Protein AF-A0A0G0ZFX2-F1 (afdb_monomer_lite)

Organism: NCBI:txid1618756

pLDDT: mean 85.52, std 15.99, range [36.53, 97.5]

Sequence (154 aa):
MDASEVLTPQIKNDLLEKLCFGFSVLHARQVIGYTEESSKLLKLLIDGEYIESKLVSEAIHNRLLELGCAMQIMHLRTGTFPDHLGSNEVFGYALKHGKVHPADVTFDHGETAEEYILESDGLLEAVFDQLLSYKRPAEPLFSSKGGVCCGTCC

Structure (mmCIF, N/CA/C/O backbone):
data_AF-A0A0G0ZFX2-F1
#
_entry.id   AF-A0A0G0ZFX2-F1
#
loop_
_atom_site.group_PDB
_atom_site.id
_atom_site.type_symbol
_atom_site.label_atom_id
_atom_site.label_alt_id
_atom_site.label_comp_id
_atom_site.label_asym_id
_atom_site.label_entity_id
_atom_site.label_seq_id
_atom_site.pdbx_PDB_ins_code
_atom_site.Cartn_x
_atom_site.Cartn_y
_atom_site.Cartn_z
_atom_site.occupancy
_atom_site.B_iso_or_equiv
_atom_site.auth_seq_id
_atom_site.auth_comp_id
_atom_site.auth_asym_id
_atom_site.auth_atom_id
_atom_site.pdbx_PDB_model_num
ATOM 1 N N . MET A 1 1 ? -25.158 5.101 22.227 1.00 55.88 1 MET A N 1
ATOM 2 C CA . MET A 1 1 ? -24.405 5.835 21.198 1.00 55.88 1 MET A CA 1
ATOM 3 C C . MET A 1 1 ? -23.519 4.811 20.548 1.00 55.88 1 MET A C 1
ATOM 5 O O . MET A 1 1 ? -22.799 4.136 21.275 1.00 55.88 1 MET A O 1
ATOM 9 N N . ASP A 1 2 ? -23.685 4.618 19.249 1.00 64.00 2 ASP A N 1
ATOM 10 C CA . ASP A 1 2 ? -22.791 3.766 18.473 1.00 64.00 2 ASP A CA 1
ATOM 11 C C . ASP A 1 2 ? -21.404 4.438 18.461 1.00 64.00 2 ASP A C 1
ATOM 13 O O . ASP A 1 2 ? -21.302 5.652 18.266 1.00 64.00 2 ASP A O 1
ATOM 17 N N . ALA A 1 3 ? -20.340 3.687 18.758 1.00 64.12 3 ALA A N 1
ATOM 18 C CA . ALA A 1 3 ? -18.976 4.219 18.773 1.00 64.12 3 ALA A CA 1
ATOM 19 C C . ALA A 1 3 ? -18.589 4.807 17.403 1.00 64.12 3 ALA A C 1
ATOM 21 O O . ALA A 1 3 ? -17.826 5.777 17.330 1.00 64.12 3 ALA A O 1
ATOM 22 N N . SER A 1 4 ? -19.201 4.295 16.332 1.00 66.44 4 SER A N 1
ATOM 23 C CA . SER A 1 4 ? -19.023 4.766 14.964 1.00 66.44 4 SER A CA 1
ATOM 24 C C . SER A 1 4 ? -19.555 6.192 14.731 1.00 66.44 4 SER A C 1
ATOM 26 O O . SER A 1 4 ? -19.068 6.869 13.821 1.00 66.44 4 SER A O 1
ATO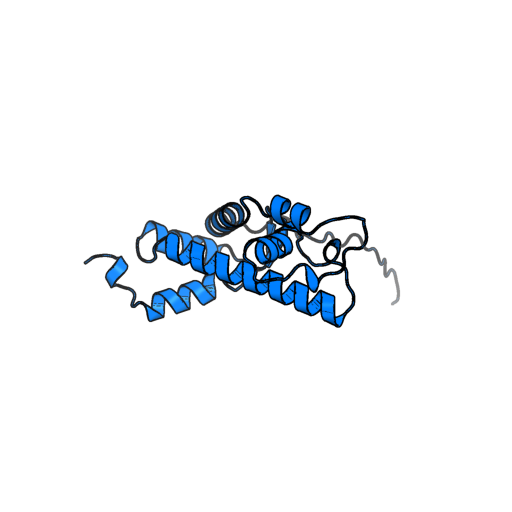M 28 N N . GLU A 1 5 ? -20.483 6.679 15.567 1.00 73.25 5 GLU A N 1
ATOM 29 C CA . GLU A 1 5 ? -21.076 8.027 15.496 1.00 73.25 5 GLU A CA 1
ATOM 30 C C . GLU A 1 5 ? -20.229 9.092 16.214 1.00 73.25 5 GLU A C 1
ATOM 32 O O . GLU A 1 5 ? -20.470 10.290 16.058 1.00 73.25 5 GLU A O 1
ATOM 37 N N . VAL A 1 6 ? -19.224 8.677 16.998 1.00 79.75 6 VAL A N 1
ATOM 38 C CA . VAL A 1 6 ? -18.350 9.592 17.756 1.00 79.75 6 VAL A CA 1
ATOM 39 C C . VAL A 1 6 ? -17.405 10.357 16.829 1.00 79.75 6 VAL A C 1
ATOM 41 O O . VAL A 1 6 ? -17.097 11.524 17.076 1.00 79.75 6 VAL A O 1
ATOM 44 N N . LEU A 1 7 ? -16.944 9.711 15.756 1.00 83.75 7 LEU A N 1
ATOM 45 C CA . LEU A 1 7 ? -16.059 10.320 14.769 1.00 83.75 7 LEU A CA 1
ATOM 46 C C . LEU A 1 7 ? -16.851 10.699 13.522 1.00 83.75 7 LEU A C 1
ATOM 48 O O . LEU A 1 7 ? -17.511 9.863 12.906 1.00 83.75 7 LEU A O 1
ATOM 52 N N . THR A 1 8 ? -16.734 11.956 13.101 1.00 88.81 8 THR A N 1
ATOM 53 C CA . THR A 1 8 ? -17.303 12.384 11.821 1.00 88.81 8 THR A CA 1
ATOM 54 C C . THR A 1 8 ? -16.568 11.704 10.658 1.00 88.81 8 THR A C 1
ATOM 56 O O . THR A 1 8 ? -15.390 11.360 10.798 1.00 88.81 8 THR A O 1
ATOM 59 N N . PRO A 1 9 ? -17.204 11.551 9.481 1.00 87.56 9 PRO A N 1
ATOM 60 C CA . PRO A 1 9 ? -16.545 10.977 8.306 1.00 87.56 9 PRO A CA 1
ATOM 61 C C . PRO A 1 9 ? -15.226 11.672 7.944 1.00 87.56 9 PRO A C 1
ATOM 63 O O . PRO A 1 9 ? -14.251 11.006 7.610 1.00 87.56 9 PRO A O 1
ATOM 66 N N . GLN A 1 10 ? -15.163 13.002 8.087 1.00 88.81 10 GLN A N 1
ATOM 67 C CA . GLN A 1 10 ? -13.936 13.760 7.837 1.00 88.81 10 GLN A CA 1
ATOM 68 C C . GLN A 1 10 ? -12.811 13.357 8.795 1.00 88.81 10 GLN A C 1
ATOM 70 O O . GLN A 1 10 ? -11.696 13.107 8.356 1.00 88.81 10 GLN A O 1
ATOM 75 N N . ILE A 1 11 ?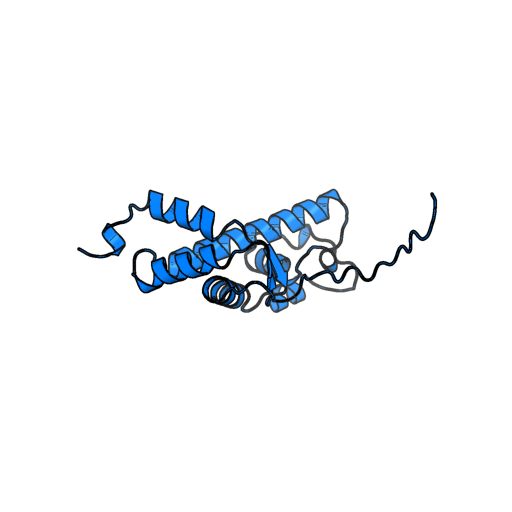 -13.106 13.226 10.093 1.00 89.88 11 ILE A N 1
ATOM 76 C CA . ILE A 1 11 ? -12.100 12.829 11.086 1.00 89.88 11 ILE A CA 1
ATOM 77 C C . ILE A 1 11 ? -11.606 11.404 10.818 1.00 89.88 11 ILE A C 1
ATOM 79 O O . ILE A 1 11 ? -10.411 11.141 10.944 1.00 89.88 11 ILE A O 1
ATOM 83 N N . LYS A 1 12 ? -12.502 10.486 10.426 1.00 90.00 12 LYS A N 1
ATOM 84 C CA . LYS A 1 12 ? -12.112 9.119 10.047 1.00 90.00 12 LYS A CA 1
ATOM 85 C C . LYS A 1 12 ? -11.139 9.139 8.865 1.00 90.00 12 LYS A C 1
ATOM 87 O O . LYS A 1 12 ? -10.102 8.489 8.938 1.00 90.00 12 LYS A O 1
ATOM 92 N N . ASN A 1 13 ? -11.426 9.931 7.832 1.00 88.81 13 ASN A N 1
ATOM 93 C CA . ASN A 1 13 ? -10.544 10.075 6.672 1.00 88.81 13 ASN A CA 1
ATOM 94 C C . ASN A 1 13 ? -9.180 10.668 7.050 1.00 88.81 13 ASN A C 1
ATOM 96 O O . ASN A 1 13 ? -8.157 10.100 6.680 1.00 88.81 13 ASN A O 1
ATOM 100 N N . ASP A 1 14 ? -9.148 11.737 7.849 1.00 89.69 14 ASP A N 1
ATOM 101 C CA . ASP A 1 14 ? -7.896 12.366 8.291 1.00 89.69 14 ASP A CA 1
ATOM 102 C C . ASP A 1 14 ? -7.035 11.402 9.135 1.00 89.69 14 ASP A C 1
ATOM 104 O O . ASP A 1 14 ? -5.801 11.424 9.077 1.00 89.69 14 ASP A O 1
ATOM 108 N N . LEU A 1 15 ? -7.674 10.555 9.952 1.00 90.56 15 LEU A N 1
ATOM 109 C CA . LEU A 1 15 ? -6.992 9.512 10.721 1.00 90.56 15 LEU A CA 1
ATOM 110 C C . LEU A 1 15 ? -6.428 8.426 9.807 1.00 90.56 15 LEU A C 1
ATOM 112 O O . LEU A 1 15 ? -5.277 8.033 9.989 1.00 90.56 15 LEU A O 1
ATOM 116 N N . LEU A 1 16 ? -7.205 7.962 8.828 1.00 91.50 16 LEU A N 1
ATOM 117 C CA . LEU A 1 16 ? -6.766 6.963 7.855 1.00 91.50 16 LEU A CA 1
ATOM 118 C C . LEU A 1 16 ? -5.599 7.473 7.013 1.00 91.50 16 LEU A C 1
ATOM 120 O O . LEU A 1 16 ? -4.628 6.744 6.838 1.00 91.50 16 LEU A O 1
ATOM 124 N N . GLU A 1 17 ? -5.637 8.727 6.565 1.00 88.75 17 GLU A N 1
ATOM 125 C CA . GLU A 1 17 ? -4.524 9.347 5.846 1.00 88.75 17 GLU A CA 1
ATOM 126 C C . GLU A 1 17 ? -3.256 9.338 6.711 1.00 88.75 17 GLU A C 1
ATOM 128 O O . GLU A 1 17 ? -2.209 8.847 6.300 1.00 88.75 17 GLU A O 1
ATOM 133 N N . LYS A 1 18 ? -3.341 9.759 7.975 1.00 87.44 18 LYS A N 1
ATOM 134 C CA . LYS A 1 18 ? -2.171 9.748 8.871 1.00 87.44 18 LYS A CA 1
ATOM 135 C C . LYS A 1 18 ? -1.666 8.340 9.186 1.00 87.44 18 LYS A C 1
ATOM 137 O O . LYS A 1 18 ? -0.456 8.126 9.256 1.00 87.44 18 LYS A O 1
ATOM 142 N N . LEU A 1 19 ? -2.573 7.390 9.403 1.00 89.00 19 LEU A N 1
ATOM 143 C CA . LEU A 1 19 ? -2.251 6.038 9.864 1.00 89.00 19 LEU A CA 1
ATOM 144 C C . LEU A 1 19 ? -1.957 5.051 8.737 1.00 89.00 19 LEU A C 1
ATOM 146 O O . LEU A 1 19 ? -1.392 4.003 9.023 1.00 89.00 19 LEU A O 1
ATOM 150 N N . CYS A 1 20 ? -2.316 5.344 7.489 1.00 89.56 20 CYS A N 1
ATOM 151 C CA . CYS A 1 20 ? -2.147 4.422 6.362 1.00 89.56 20 CYS A CA 1
ATOM 152 C C . CYS A 1 20 ? -1.325 5.018 5.208 1.00 89.56 20 CYS A C 1
ATOM 154 O O . CYS A 1 20 ? -1.157 4.352 4.196 1.00 89.56 20 CYS A O 1
ATOM 156 N N . PHE A 1 21 ? -0.776 6.232 5.336 1.00 84.81 21 PHE A N 1
ATOM 157 C CA . PHE A 1 21 ? 0.040 6.851 4.278 1.00 84.81 21 PHE A CA 1
ATOM 158 C C . PHE A 1 21 ? 1.543 6.882 4.588 1.00 84.81 21 PHE A C 1
ATOM 160 O O . PHE A 1 21 ? 2.375 6.916 3.685 1.00 84.81 21 PHE A O 1
ATOM 167 N N . GLY A 1 22 ? 1.928 6.852 5.866 1.00 82.06 22 GLY A N 1
ATOM 168 C CA . GLY A 1 22 ? 3.325 7.027 6.290 1.00 82.06 22 GLY A CA 1
ATOM 169 C C . GLY A 1 22 ? 4.250 5.828 6.060 1.00 82.06 22 GLY A C 1
ATOM 170 O O . GLY A 1 22 ? 5.437 5.922 6.364 1.00 82.06 22 GLY A O 1
ATOM 171 N N . PHE A 1 23 ? 3.734 4.705 5.559 1.00 89.31 23 PHE A N 1
ATOM 172 C CA . PHE A 1 23 ? 4.515 3.485 5.397 1.00 89.31 23 PHE A CA 1
ATOM 173 C C . PHE A 1 23 ? 5.001 3.269 3.958 1.00 89.31 23 PHE A C 1
ATOM 175 O O . PHE A 1 23 ? 4.421 3.779 2.992 1.00 89.31 23 PHE A O 1
ATOM 182 N N . SER A 1 24 ? 6.051 2.458 3.847 1.00 89.31 24 SER A N 1
ATOM 183 C CA . SER A 1 24 ? 6.492 1.820 2.605 1.00 89.31 24 SER A CA 1
ATOM 184 C C . SER A 1 24 ? 6.600 0.314 2.820 1.00 89.31 24 SER A C 1
ATOM 186 O O . SER A 1 24 ? 6.693 -0.153 3.957 1.00 89.31 24 SER A O 1
ATOM 188 N N . VAL A 1 25 ? 6.613 -0.444 1.731 1.00 89.81 25 VAL A N 1
ATOM 189 C CA . VAL A 1 25 ? 6.778 -1.900 1.747 1.00 89.81 25 VAL A CA 1
ATOM 190 C C . VAL A 1 25 ? 8.056 -2.224 0.983 1.00 89.81 25 VAL A C 1
ATOM 192 O O . VAL A 1 25 ? 8.220 -1.752 -0.140 1.00 89.81 25 VAL A O 1
ATOM 195 N N . LEU A 1 26 ? 8.978 -2.953 1.615 1.00 83.00 26 LEU A N 1
ATOM 196 C CA . LEU A 1 26 ? 10.207 -3.436 0.963 1.00 83.00 26 LEU A CA 1
ATOM 197 C C . LEU A 1 26 ? 9.989 -4.806 0.316 1.00 83.00 26 LEU A C 1
ATOM 199 O O . LEU A 1 26 ? 10.421 -5.041 -0.800 1.00 83.00 26 LEU A O 1
ATOM 203 N N . HIS A 1 27 ? 9.280 -5.684 1.018 1.00 74.56 27 HIS A N 1
ATOM 204 C CA . HIS A 1 27 ? 8.820 -6.986 0.542 1.00 74.56 27 HIS A CA 1
ATOM 205 C C . HIS A 1 27 ? 7.460 -7.264 1.175 1.00 74.56 27 HIS A C 1
ATOM 207 O O . HIS A 1 27 ? 7.130 -6.637 2.189 1.00 74.56 27 HIS A O 1
ATOM 213 N N . ALA A 1 28 ? 6.710 -8.249 0.680 1.00 68.00 28 ALA A N 1
ATOM 214 C CA . ALA A 1 28 ? 5.378 -8.597 1.193 1.00 68.00 28 ALA A CA 1
ATOM 215 C C . ALA A 1 28 ? 5.325 -8.808 2.720 1.00 68.00 28 ALA A C 1
ATOM 217 O O . ALA A 1 28 ? 4.268 -8.694 3.333 1.00 68.00 28 ALA A O 1
ATOM 218 N N . ARG A 1 29 ? 6.469 -9.081 3.360 1.00 70.25 29 ARG A N 1
ATOM 219 C CA . ARG A 1 29 ? 6.610 -9.330 4.804 1.00 70.25 29 ARG A CA 1
ATOM 220 C C . ARG A 1 29 ? 7.213 -8.178 5.606 1.00 70.25 29 ARG A C 1
ATOM 222 O O . ARG A 1 29 ? 7.489 -8.370 6.790 1.00 70.25 29 ARG A O 1
ATOM 229 N N . GLN A 1 30 ? 7.495 -7.038 4.979 1.00 85.62 30 GLN A N 1
ATOM 230 C CA . GLN A 1 30 ? 8.209 -5.960 5.647 1.00 85.62 30 GLN A CA 1
ATOM 231 C C . GLN A 1 30 ? 7.684 -4.570 5.293 1.00 85.62 30 GLN A C 1
ATOM 233 O O . GLN A 1 30 ? 8.102 -3.938 4.319 1.00 85.62 30 GLN A O 1
ATOM 238 N N . VAL A 1 31 ? 6.840 -4.062 6.187 1.00 89.50 31 VAL A N 1
ATOM 239 C CA . VAL A 1 31 ? 6.496 -2.645 6.289 1.00 89.50 31 VAL A CA 1
ATOM 240 C C . VAL A 1 31 ? 7.619 -1.863 6.986 1.00 89.50 31 VAL A C 1
ATOM 242 O O . VAL A 1 31 ? 8.136 -2.274 8.026 1.00 89.50 31 VAL A O 1
ATOM 245 N N . ILE A 1 32 ? 7.976 -0.701 6.440 1.00 88.06 32 ILE A N 1
ATOM 246 C CA . ILE A 1 32 ? 8.919 0.266 7.023 1.00 88.06 32 ILE A CA 1
ATOM 247 C C . ILE A 1 32 ? 8.288 1.659 7.122 1.00 88.06 32 ILE A C 1
ATOM 249 O O . ILE A 1 32 ? 7.263 1.939 6.505 1.00 88.06 32 ILE A O 1
ATOM 253 N N . GLY A 1 33 ? 8.902 2.551 7.907 1.00 85.88 33 GLY A N 1
ATOM 254 C CA . GLY A 1 33 ? 8.388 3.913 8.119 1.00 85.88 33 GLY A CA 1
ATOM 255 C C . GLY A 1 33 ? 7.169 3.986 9.048 1.00 85.88 33 GLY A C 1
ATOM 256 O O . GLY A 1 33 ? 6.658 5.070 9.304 1.00 85.88 33 GLY A O 1
ATOM 257 N N . TYR A 1 34 ? 6.738 2.846 9.596 1.00 91.06 34 TYR A N 1
ATOM 258 C CA . TYR A 1 34 ? 5.619 2.747 10.527 1.00 91.06 34 TYR A CA 1
ATOM 259 C C . TYR A 1 34 ? 6.070 2.722 11.993 1.00 91.06 34 TYR A C 1
ATOM 261 O O . TYR A 1 34 ? 7.224 2.398 12.301 1.00 91.06 34 TYR A O 1
ATOM 269 N N . THR A 1 35 ? 5.165 3.073 12.911 1.00 90.81 35 THR A N 1
ATOM 270 C CA . THR A 1 35 ? 5.444 3.139 14.355 1.00 90.81 35 THR A CA 1
ATOM 271 C C . THR A 1 35 ? 4.540 2.204 15.151 1.00 90.81 35 THR A C 1
ATOM 273 O O . THR A 1 35 ? 3.420 1.885 14.747 1.00 90.81 35 THR A O 1
ATOM 276 N N . GLU A 1 36 ? 5.025 1.763 16.314 1.00 91.94 36 GLU A N 1
ATOM 277 C CA . GLU A 1 36 ? 4.233 0.928 17.223 1.00 91.94 36 GLU A CA 1
ATOM 278 C C . GLU A 1 36 ? 3.042 1.692 17.802 1.00 91.94 36 GLU A C 1
ATOM 280 O O . GLU A 1 36 ? 1.992 1.108 18.059 1.00 91.94 36 GLU A O 1
ATOM 285 N N . GLU A 1 37 ? 3.190 2.998 18.015 1.00 91.69 37 GLU A N 1
ATOM 286 C CA . GLU A 1 37 ? 2.121 3.874 18.482 1.00 91.69 37 GLU A CA 1
ATOM 287 C C . GLU A 1 37 ? 0.986 3.948 17.458 1.00 91.69 37 GLU A C 1
ATOM 289 O O . GLU A 1 37 ? -0.175 3.786 17.834 1.00 91.69 37 GLU A O 1
ATOM 294 N N . SER A 1 38 ? 1.312 4.117 16.171 1.00 93.38 38 SER A N 1
ATOM 295 C CA . SER A 1 38 ? 0.321 4.106 15.089 1.00 93.38 38 SER A CA 1
ATOM 296 C C . SER A 1 38 ? -0.380 2.756 14.989 1.00 93.38 38 SER A C 1
ATOM 298 O O . SER A 1 38 ? -1.600 2.716 14.877 1.00 93.38 38 SER A O 1
ATOM 300 N N . SER A 1 39 ? 0.364 1.655 15.124 1.00 94.38 39 SER A N 1
ATOM 301 C CA . SER A 1 39 ? -0.201 0.301 15.143 1.00 94.38 39 SER A CA 1
ATOM 302 C C . SER A 1 39 ? -1.191 0.090 16.290 1.00 94.38 39 SER A C 1
ATOM 304 O O . SER A 1 39 ? -2.325 -0.338 16.070 1.00 94.38 39 SER A O 1
ATOM 306 N N . LYS A 1 40 ? -0.805 0.463 17.518 1.00 94.12 40 LYS A N 1
ATOM 307 C CA . LYS A 1 40 ? -1.677 0.379 18.702 1.00 94.12 40 LYS A CA 1
ATOM 308 C C . LYS A 1 40 ? -2.926 1.240 18.544 1.00 94.12 40 LYS A C 1
ATOM 310 O O . LYS A 1 40 ? -4.011 0.794 18.909 1.00 94.12 40 LYS A O 1
ATOM 315 N N . LEU A 1 41 ? -2.780 2.452 18.006 1.00 94.00 41 LEU A N 1
ATOM 316 C CA . LEU A 1 41 ? -3.905 3.352 17.767 1.00 94.00 41 LEU A CA 1
ATOM 317 C C . LEU A 1 41 ? -4.854 2.793 16.702 1.00 94.00 41 LEU A C 1
ATOM 319 O O . LEU A 1 41 ? -6.055 2.750 16.940 1.00 94.00 41 LEU A O 1
ATOM 323 N N . LEU A 1 42 ? -4.331 2.328 15.566 1.00 94.75 42 LEU A N 1
ATOM 324 C CA . LEU A 1 42 ? -5.133 1.735 14.497 1.00 94.75 42 LEU A CA 1
ATOM 325 C C . LEU A 1 42 ? -5.926 0.528 15.007 1.00 94.75 42 LEU A C 1
ATOM 327 O O . LEU A 1 42 ? -7.134 0.447 14.790 1.00 94.75 42 LEU A O 1
ATOM 331 N N . LYS A 1 43 ? -5.263 -0.357 15.758 1.00 95.06 43 LYS A N 1
ATOM 332 C CA . LYS A 1 43 ? -5.909 -1.505 16.393 1.00 95.06 43 LYS A CA 1
ATOM 333 C C . LYS A 1 43 ? -7.021 -1.081 17.353 1.00 95.06 43 LYS A C 1
ATOM 335 O O . LYS A 1 43 ? -8.115 -1.618 17.278 1.00 95.06 43 LYS A O 1
ATOM 340 N N . LEU A 1 44 ? -6.773 -0.089 18.208 1.00 94.31 44 LEU A N 1
ATOM 341 C CA . LEU A 1 44 ? -7.779 0.424 19.141 1.00 94.31 44 LEU A CA 1
ATOM 342 C C . LEU A 1 44 ? -8.986 1.051 18.422 1.00 94.31 44 LEU A C 1
ATOM 344 O O . LEU A 1 44 ? -10.116 0.890 18.877 1.00 94.31 44 LEU A O 1
ATOM 348 N N . LEU A 1 45 ? -8.765 1.748 17.306 1.00 93.62 45 LEU A N 1
ATOM 349 C CA . LEU A 1 45 ? -9.841 2.345 16.509 1.00 93.62 45 LEU A CA 1
ATOM 350 C C . LEU A 1 45 ? -10.726 1.283 15.842 1.00 93.62 45 LEU A C 1
ATOM 352 O O . LEU A 1 45 ? -11.937 1.478 15.771 1.00 93.62 45 LEU A O 1
ATOM 356 N N . ILE A 1 46 ? -10.137 0.174 15.388 1.00 94.12 46 ILE A N 1
ATOM 357 C CA . ILE A 1 46 ? -10.874 -0.963 14.820 1.00 94.12 46 ILE A CA 1
ATOM 358 C C . ILE A 1 46 ? -11.597 -1.749 15.917 1.00 94.12 46 ILE A C 1
ATOM 360 O O . ILE A 1 46 ? -12.805 -1.943 15.827 1.00 94.12 46 ILE A O 1
ATOM 364 N N . ASP A 1 47 ? -10.879 -2.167 16.966 1.00 94.50 47 ASP A N 1
ATOM 365 C CA . ASP A 1 47 ? -11.424 -2.983 18.063 1.00 94.50 47 ASP A CA 1
ATOM 366 C C . ASP A 1 47 ? -12.552 -2.246 18.809 1.00 94.50 47 ASP A C 1
ATOM 368 O O . ASP A 1 47 ? -13.469 -2.870 19.337 1.00 94.50 47 ASP A O 1
ATOM 372 N N . GLY A 1 48 ? -12.480 -0.912 18.861 1.00 92.69 48 GLY A N 1
ATOM 373 C CA . GLY A 1 48 ? -13.511 -0.047 19.433 1.00 92.69 48 GLY A CA 1
ATOM 374 C C . GLY A 1 48 ? -14.625 0.360 18.464 1.00 92.69 48 GLY A C 1
ATOM 375 O O . GLY A 1 48 ? -15.421 1.220 18.828 1.00 92.69 48 GLY A O 1
ATOM 376 N N . GLU A 1 49 ? -14.662 -0.190 17.246 1.00 92.00 49 GLU A N 1
ATOM 377 C CA . GLU A 1 49 ? -15.663 0.101 16.202 1.00 92.00 49 GLU A CA 1
ATOM 378 C C . GLU A 1 49 ? -15.752 1.592 15.801 1.00 92.00 49 GLU A C 1
ATOM 380 O O . GLU A 1 49 ? -16.731 2.056 15.215 1.00 92.00 49 GLU A O 1
ATOM 385 N N . TYR A 1 50 ? -14.697 2.370 16.065 1.00 91.00 50 TYR A N 1
ATOM 386 C CA . TYR A 1 50 ? -14.607 3.774 15.653 1.00 91.00 50 TYR A CA 1
ATOM 387 C C . TYR A 1 50 ? -14.361 3.904 14.144 1.00 91.00 50 TYR A C 1
ATOM 389 O O . TYR A 1 50 ? -14.823 4.861 13.509 1.00 91.00 50 TYR A O 1
ATOM 397 N N . ILE A 1 51 ? -13.628 2.947 13.567 1.00 92.56 51 ILE A N 1
ATOM 398 C CA . ILE A 1 51 ? -13.342 2.837 12.135 1.00 92.56 51 ILE A CA 1
ATOM 399 C C . ILE A 1 51 ? -13.549 1.385 11.702 1.00 92.56 51 ILE A C 1
ATOM 401 O O . ILE A 1 51 ? -13.045 0.458 12.328 1.00 92.56 51 ILE A O 1
ATOM 405 N N . GLU A 1 52 ? -14.254 1.191 10.592 1.00 92.56 52 GLU A N 1
ATOM 406 C CA . GLU A 1 52 ? -14.444 -0.128 9.996 1.00 92.56 52 GLU A CA 1
ATOM 407 C C . GLU A 1 52 ? -13.138 -0.640 9.374 1.00 92.56 52 GLU A C 1
ATOM 409 O O . GLU A 1 52 ? -12.488 0.071 8.601 1.00 92.56 52 GLU A O 1
ATOM 414 N N . SER A 1 53 ? -12.801 -1.912 9.608 1.00 94.00 53 SER A N 1
ATOM 415 C CA . SER A 1 53 ? -11.639 -2.571 8.985 1.00 94.00 53 SER A CA 1
ATOM 416 C C . SER A 1 53 ? -11.628 -2.443 7.461 1.00 94.00 53 SER A C 1
ATOM 418 O O . SER A 1 53 ? -10.564 -2.372 6.850 1.00 94.00 53 SER A O 1
ATOM 420 N N . LYS A 1 54 ? -12.810 -2.366 6.837 1.00 94.81 54 LYS A N 1
ATOM 421 C CA . LYS A 1 54 ? -12.947 -2.156 5.396 1.00 94.81 54 LYS A CA 1
ATOM 422 C C . LYS A 1 54 ? -12.350 -0.819 4.943 1.00 94.81 54 LYS A C 1
ATOM 424 O O . LYS A 1 54 ? -11.609 -0.805 3.970 1.00 94.81 54 LYS A O 1
ATOM 429 N N . LEU A 1 55 ? -12.601 0.274 5.668 1.00 94.44 55 LEU A N 1
ATOM 430 C CA . LEU A 1 55 ? -12.046 1.593 5.332 1.00 94.44 55 LEU A CA 1
ATOM 431 C C . LEU A 1 55 ? -10.522 1.621 5.493 1.00 94.44 55 LEU A C 1
ATOM 433 O O . LEU A 1 55 ? -9.819 2.250 4.709 1.00 94.44 55 LEU A O 1
ATOM 437 N N . VAL A 1 56 ? -10.002 0.899 6.488 1.00 95.75 56 VAL A N 1
ATOM 438 C CA . VAL A 1 56 ? -8.554 0.722 6.675 1.00 95.75 56 VAL A CA 1
ATOM 439 C C . VAL A 1 56 ? -7.954 -0.053 5.504 1.00 95.75 56 VAL A C 1
ATOM 441 O O . VAL A 1 56 ? -6.951 0.370 4.935 1.00 95.75 56 VAL A O 1
ATOM 444 N N . SER A 1 57 ? -8.592 -1.152 5.098 1.00 96.81 57 SER A N 1
ATOM 445 C CA . SER A 1 57 ? -8.178 -1.942 3.936 1.00 96.81 57 SER A CA 1
ATOM 446 C C . SER A 1 57 ? -8.188 -1.107 2.649 1.00 96.81 57 SER A C 1
ATOM 448 O O . SER A 1 57 ? -7.217 -1.135 1.897 1.00 96.81 57 SER A O 1
ATOM 450 N N . GLU A 1 58 ? -9.217 -0.285 2.434 1.00 96.00 58 GLU A N 1
ATOM 451 C CA . GLU A 1 58 ? -9.296 0.648 1.302 1.00 96.00 58 GLU A CA 1
ATOM 452 C C . GLU A 1 58 ? -8.188 1.715 1.342 1.00 96.00 58 GLU A C 1
ATOM 454 O O . GLU A 1 58 ? -7.578 2.017 0.314 1.00 96.00 58 GLU A O 1
ATOM 459 N N . ALA A 1 59 ? -7.871 2.261 2.519 1.00 95.94 59 ALA A N 1
ATOM 460 C CA . ALA A 1 59 ? -6.781 3.224 2.674 1.00 95.94 59 ALA A CA 1
ATOM 461 C C . ALA A 1 59 ? -5.411 2.600 2.352 1.00 95.94 59 ALA A C 1
ATOM 463 O O . ALA A 1 59 ? -4.609 3.200 1.634 1.00 95.94 59 ALA A O 1
ATOM 464 N N . ILE A 1 60 ? -5.161 1.375 2.823 1.00 96.56 60 ILE A N 1
ATOM 465 C CA . ILE A 1 60 ? -3.939 0.617 2.512 1.00 96.56 60 ILE A CA 1
ATOM 466 C C . ILE A 1 60 ? -3.875 0.298 1.018 1.00 96.56 60 ILE A C 1
ATOM 468 O O . ILE A 1 60 ? -2.832 0.505 0.401 1.00 96.56 60 ILE A O 1
ATOM 472 N N . HIS A 1 61 ? -4.982 -0.150 0.423 1.00 97.12 61 HIS A N 1
ATOM 473 C CA . HIS A 1 61 ? -5.085 -0.398 -1.014 1.00 97.12 61 HIS A CA 1
ATOM 474 C C . HIS A 1 61 ? -4.661 0.835 -1.819 1.00 97.12 61 HIS A C 1
ATOM 476 O O . HIS A 1 61 ? -3.749 0.750 -2.642 1.00 97.12 61 HIS A O 1
ATOM 482 N N . ASN A 1 62 ? -5.255 1.996 -1.529 1.00 96.19 62 ASN A N 1
ATOM 483 C CA . ASN A 1 62 ? -4.920 3.248 -2.207 1.00 96.19 62 ASN A CA 1
ATOM 484 C C . ASN A 1 62 ? -3.439 3.602 -2.047 1.00 96.19 62 ASN A C 1
ATOM 486 O O . ASN A 1 62 ? -2.786 3.974 -3.023 1.00 96.19 62 ASN A O 1
ATOM 490 N N . ARG A 1 63 ? -2.881 3.412 -0.847 1.00 96.12 63 ARG A N 1
ATOM 491 C CA . ARG A 1 63 ? -1.462 3.665 -0.601 1.00 96.12 63 ARG A CA 1
ATOM 492 C C . ARG A 1 63 ? -0.548 2.751 -1.421 1.00 96.12 63 ARG A C 1
ATOM 494 O O . ARG A 1 63 ? 0.437 3.225 -1.983 1.00 96.12 63 ARG A O 1
ATOM 501 N N . LEU A 1 64 ? -0.858 1.459 -1.522 1.00 96.50 64 LEU A N 1
ATOM 502 C CA . LEU A 1 64 ? -0.082 0.522 -2.343 1.00 96.50 64 LEU A CA 1
ATOM 503 C C . LEU A 1 64 ? -0.093 0.934 -3.823 1.00 96.50 64 LEU A C 1
ATOM 505 O O . LEU A 1 64 ? 0.951 0.912 -4.476 1.00 96.50 64 LEU A O 1
ATOM 509 N N . LEU A 1 65 ? -1.243 1.389 -4.333 1.00 97.19 65 LEU A N 1
ATOM 510 C CA . LEU A 1 65 ? -1.355 1.905 -5.700 1.00 97.19 65 LEU A CA 1
ATOM 511 C C . LEU A 1 65 ? -0.501 3.158 -5.932 1.00 97.19 65 LEU A C 1
ATOM 513 O O . LEU A 1 65 ? 0.116 3.297 -6.989 1.00 97.19 65 LEU A O 1
ATOM 517 N N . GLU A 1 66 ? -0.449 4.075 -4.967 1.00 95.75 66 GLU A N 1
ATOM 518 C CA . GLU A 1 66 ? 0.410 5.262 -5.047 1.00 95.75 66 GLU A CA 1
ATOM 519 C C . GLU A 1 66 ? 1.896 4.908 -5.057 1.00 95.75 66 GLU A C 1
ATOM 521 O O . GLU A 1 66 ? 2.651 5.479 -5.845 1.00 95.75 66 GLU A O 1
ATOM 526 N N . LEU A 1 67 ? 2.315 3.964 -4.209 1.00 95.12 67 LEU A N 1
ATOM 527 C CA . LEU A 1 67 ? 3.702 3.506 -4.153 1.00 95.12 67 LEU A CA 1
ATOM 528 C C . LEU A 1 67 ? 4.124 2.867 -5.483 1.00 95.12 67 LEU A C 1
ATOM 530 O O . LEU A 1 67 ? 5.162 3.238 -6.030 1.00 95.12 67 LEU A O 1
ATOM 534 N N . GLY A 1 68 ? 3.299 1.981 -6.049 1.00 95.69 68 GLY A N 1
ATOM 535 C CA . GLY A 1 68 ? 3.584 1.373 -7.352 1.00 95.69 68 GLY A CA 1
ATOM 536 C C . GLY A 1 68 ? 3.587 2.390 -8.500 1.00 95.69 68 GLY A C 1
ATOM 537 O O . GLY A 1 68 ? 4.455 2.348 -9.370 1.00 95.69 68 GLY A O 1
ATOM 538 N N . CYS A 1 69 ? 2.693 3.382 -8.471 1.00 95.62 69 CYS A N 1
ATOM 539 C CA . CYS A 1 69 ? 2.715 4.493 -9.429 1.00 95.62 69 CYS A CA 1
ATOM 540 C C . CYS A 1 69 ? 4.010 5.320 -9.318 1.00 95.62 69 CYS A C 1
ATOM 542 O O . CYS A 1 69 ? 4.634 5.661 -10.324 1.00 95.62 69 CYS A O 1
ATOM 544 N N . ALA A 1 70 ? 4.466 5.609 -8.095 1.00 94.62 70 ALA A N 1
ATOM 545 C CA . ALA A 1 70 ? 5.725 6.313 -7.870 1.00 94.62 70 ALA A CA 1
ATOM 546 C C . ALA A 1 70 ? 6.933 5.522 -8.403 1.00 94.62 70 ALA A C 1
ATOM 548 O O . ALA A 1 70 ? 7.848 6.117 -8.976 1.00 94.62 70 ALA A O 1
ATOM 549 N N . MET A 1 71 ? 6.916 4.192 -8.276 1.00 94.81 71 MET A N 1
ATOM 550 C CA . MET A 1 71 ? 7.916 3.310 -8.883 1.00 94.81 71 MET A CA 1
ATOM 551 C C . MET A 1 71 ? 7.882 3.395 -10.415 1.00 94.81 71 MET A C 1
ATOM 553 O O . MET A 1 71 ? 8.932 3.570 -11.024 1.00 94.81 71 MET A O 1
ATOM 557 N N . GLN A 1 72 ? 6.705 3.390 -11.054 1.00 95.31 72 GLN A N 1
ATOM 558 C CA . GLN A 1 72 ? 6.608 3.562 -12.514 1.00 95.31 72 GLN A CA 1
ATOM 559 C C . GLN A 1 72 ? 7.180 4.915 -12.963 1.00 95.31 72 GLN A C 1
ATOM 561 O O . GLN A 1 72 ? 7.927 4.993 -13.936 1.00 95.31 72 GLN A O 1
ATOM 566 N N . ILE A 1 73 ? 6.889 5.992 -12.230 1.00 94.94 73 ILE A N 1
ATOM 567 C CA . ILE A 1 73 ? 7.467 7.314 -12.508 1.00 94.94 73 ILE A CA 1
ATOM 568 C C . ILE A 1 73 ? 8.996 7.275 -12.400 1.00 94.94 73 ILE A C 1
ATOM 570 O O . ILE A 1 73 ? 9.678 7.913 -13.203 1.00 94.94 73 ILE A O 1
ATOM 574 N N . MET A 1 74 ? 9.542 6.547 -11.423 1.00 94.38 74 MET A N 1
ATOM 575 C CA . MET A 1 74 ? 10.985 6.362 -11.282 1.00 94.38 74 MET A CA 1
ATOM 576 C C . MET A 1 74 ? 11.555 5.604 -12.482 1.00 94.38 74 MET A C 1
ATOM 578 O O . MET A 1 74 ? 12.443 6.143 -13.137 1.00 94.38 74 MET A O 1
ATOM 582 N N . HIS A 1 75 ? 10.976 4.450 -12.832 1.00 94.69 75 HIS A N 1
ATOM 583 C CA . HIS A 1 75 ? 11.340 3.657 -14.011 1.00 94.69 75 HIS A CA 1
ATOM 584 C C . HIS A 1 75 ? 11.448 4.523 -15.269 1.00 94.69 75 HIS A C 1
ATOM 586 O O . HIS A 1 75 ? 12.500 4.589 -15.902 1.00 94.69 75 HIS A O 1
ATOM 592 N N . LEU A 1 76 ? 10.383 5.265 -15.581 1.00 94.38 76 LEU A N 1
ATOM 593 C CA . LEU A 1 76 ? 10.302 6.100 -16.780 1.00 94.38 76 LEU A CA 1
ATOM 594 C C . LEU A 1 76 ? 11.306 7.259 -16.780 1.00 94.38 76 LEU A C 1
ATOM 596 O O . LEU A 1 76 ? 11.728 7.717 -17.841 1.00 94.38 76 LEU A O 1
ATOM 600 N N . ARG A 1 77 ? 11.678 7.772 -15.603 1.00 95.88 77 ARG A N 1
ATOM 601 C CA . ARG A 1 77 ? 12.599 8.910 -15.475 1.00 95.88 77 ARG A CA 1
ATOM 602 C C . ARG A 1 77 ? 14.064 8.507 -15.475 1.00 95.88 77 ARG A C 1
ATOM 604 O O . ARG A 1 77 ? 14.889 9.286 -15.946 1.00 95.88 77 ARG A O 1
ATOM 611 N N . THR A 1 78 ? 14.394 7.358 -14.896 1.00 94.88 78 THR A N 1
ATOM 612 C CA . THR A 1 78 ? 15.785 6.946 -14.660 1.00 94.88 78 THR A CA 1
ATOM 613 C C . THR A 1 78 ? 16.222 5.785 -15.542 1.00 94.88 78 THR A C 1
ATOM 615 O O . THR A 1 78 ? 17.418 5.521 -15.622 1.00 94.88 78 THR A O 1
ATOM 618 N N . GLY A 1 79 ? 15.284 5.090 -16.191 1.00 92.00 79 GLY A N 1
ATOM 619 C CA . GLY A 1 79 ? 15.547 3.830 -16.885 1.00 92.00 79 GLY A CA 1
ATOM 620 C C . GLY A 1 79 ? 15.837 2.665 -15.933 1.00 92.00 79 GLY A C 1
ATOM 621 O O . GLY A 1 79 ? 16.348 1.643 -16.371 1.00 92.00 79 GLY A O 1
ATOM 622 N N . THR A 1 80 ? 15.563 2.812 -14.631 1.00 92.38 80 THR A N 1
ATOM 623 C CA . THR A 1 80 ? 15.773 1.748 -13.638 1.00 92.38 80 THR A CA 1
ATOM 624 C C . THR A 1 80 ? 14.715 0.666 -13.798 1.00 92.38 80 THR A C 1
ATOM 626 O O . THR A 1 80 ? 13.528 0.975 -13.739 1.00 92.38 80 THR A O 1
ATOM 629 N N . PHE A 1 81 ? 15.128 -0.585 -13.975 1.00 92.62 81 PHE A N 1
ATOM 630 C CA . PHE A 1 81 ? 14.221 -1.716 -14.167 1.00 92.62 81 PHE A CA 1
ATOM 631 C C . PHE A 1 81 ? 13.409 -2.068 -12.909 1.00 92.62 81 PHE A C 1
ATOM 633 O O . PHE A 1 81 ? 13.872 -1.781 -11.802 1.00 92.62 81 PHE A O 1
ATOM 640 N N . PRO A 1 82 ? 12.197 -2.645 -13.061 1.00 89.94 82 PRO A N 1
ATOM 641 C CA . PRO A 1 82 ? 11.292 -2.943 -11.947 1.00 89.94 82 PRO A CA 1
ATOM 642 C C . PRO A 1 82 ? 11.884 -3.764 -10.797 1.00 89.94 82 PRO A C 1
ATOM 644 O O . PRO A 1 82 ? 11.603 -3.453 -9.642 1.00 89.94 82 PRO A O 1
ATOM 647 N N . ASP A 1 83 ? 12.764 -4.718 -11.082 1.00 88.88 83 ASP A N 1
ATOM 648 C CA . ASP A 1 83 ? 13.453 -5.575 -10.103 1.00 88.88 83 ASP A CA 1
ATOM 649 C C . ASP A 1 83 ? 14.450 -4.812 -9.216 1.00 88.88 83 ASP A C 1
ATOM 651 O O . ASP A 1 83 ? 14.955 -5.314 -8.208 1.00 88.88 83 ASP A O 1
ATOM 655 N N . HIS A 1 84 ? 14.748 -3.569 -9.582 1.00 88.62 84 HIS A N 1
ATOM 656 C CA . HIS A 1 84 ? 15.576 -2.644 -8.819 1.00 88.62 84 HIS A CA 1
ATOM 657 C C . HIS A 1 84 ? 14.746 -1.547 -8.130 1.00 88.62 84 HIS A C 1
ATOM 659 O O . HIS A 1 84 ? 15.308 -0.657 -7.483 1.00 88.62 84 HIS A O 1
ATOM 665 N N . LEU A 1 85 ? 13.412 -1.592 -8.239 1.00 83.31 85 LEU A N 1
ATOM 666 C CA . LEU A 1 85 ? 12.494 -0.595 -7.687 1.00 83.31 85 LEU A CA 1
ATOM 667 C C . LEU A 1 85 ? 11.861 -1.072 -6.382 1.00 83.31 85 LEU A C 1
ATOM 669 O O . LEU A 1 85 ? 10.684 -1.394 -6.340 1.00 83.31 85 LEU A O 1
ATOM 673 N N . GLY A 1 86 ? 12.606 -1.016 -5.279 1.00 83.69 86 GLY A N 1
ATOM 674 C CA . GLY A 1 86 ? 12.051 -1.085 -3.919 1.00 83.69 86 GLY A CA 1
ATOM 675 C C . GLY A 1 86 ? 11.374 -2.409 -3.524 1.00 83.69 86 GLY A C 1
ATOM 676 O O . GLY A 1 86 ? 11.928 -3.106 -2.683 1.00 83.69 86 GLY A O 1
ATOM 677 N N . SER A 1 87 ? 10.184 -2.708 -4.066 1.00 91.88 87 SER A N 1
ATOM 678 C CA . SER A 1 87 ? 9.387 -3.925 -3.847 1.00 91.88 87 SER A CA 1
ATOM 679 C C . SER A 1 87 ? 8.671 -4.353 -5.132 1.00 91.88 87 SER A C 1
ATOM 681 O O . SER A 1 87 ? 7.778 -3.651 -5.621 1.00 91.88 87 SER A O 1
ATOM 683 N N . ASN A 1 88 ? 9.001 -5.553 -5.614 1.00 93.19 88 ASN A N 1
ATOM 684 C CA . ASN A 1 88 ? 8.336 -6.180 -6.756 1.00 93.19 88 ASN A CA 1
ATOM 685 C C . ASN A 1 88 ? 6.848 -6.400 -6.486 1.00 93.19 88 ASN A C 1
ATOM 687 O O . ASN A 1 88 ? 6.020 -6.160 -7.359 1.00 93.19 88 ASN A O 1
ATOM 691 N N . GLU A 1 89 ? 6.487 -6.783 -5.262 1.00 94.62 89 GLU A N 1
ATOM 692 C CA . GLU A 1 89 ? 5.105 -7.088 -4.898 1.00 94.62 89 GLU A CA 1
ATOM 693 C C . GLU A 1 89 ? 4.229 -5.834 -4.950 1.00 94.62 89 GLU A C 1
ATOM 695 O O . GLU A 1 89 ? 3.104 -5.892 -5.439 1.00 94.62 89 GLU A O 1
ATOM 700 N N . VAL A 1 90 ? 4.741 -4.679 -4.506 1.00 96.31 90 VAL A N 1
ATOM 701 C CA . VAL A 1 90 ? 4.034 -3.391 -4.635 1.00 96.31 90 VAL A CA 1
ATOM 702 C C . VAL A 1 90 ? 3.854 -3.009 -6.099 1.00 96.31 90 VAL A C 1
ATOM 704 O O . VAL A 1 90 ? 2.773 -2.565 -6.498 1.00 96.31 90 VAL A O 1
ATOM 707 N N . PHE A 1 91 ? 4.899 -3.180 -6.908 1.00 95.69 91 PHE A N 1
ATOM 708 C CA . PHE A 1 91 ? 4.836 -2.882 -8.334 1.00 95.69 91 PHE A CA 1
ATOM 709 C C . PHE A 1 91 ? 3.824 -3.790 -9.049 1.00 95.69 91 PHE A C 1
ATOM 711 O O . PHE A 1 91 ? 2.937 -3.311 -9.761 1.00 95.69 91 PHE A O 1
ATOM 718 N N . GLY A 1 92 ? 3.883 -5.089 -8.761 1.00 96.12 92 GLY A N 1
ATOM 719 C CA . GLY A 1 92 ? 2.939 -6.110 -9.197 1.00 96.12 92 GLY A CA 1
ATOM 720 C C . GLY A 1 92 ? 1.507 -5.841 -8.761 1.00 96.12 92 GLY A C 1
ATOM 721 O O . GLY A 1 92 ? 0.580 -5.989 -9.556 1.00 96.12 92 GLY A O 1
ATOM 722 N N . TYR A 1 93 ? 1.312 -5.346 -7.541 1.00 97.31 93 TYR A N 1
ATOM 723 C CA . TYR A 1 93 ? -0.004 -4.967 -7.036 1.00 97.31 93 TYR A CA 1
ATOM 724 C C . TYR A 1 93 ? -0.598 -3.821 -7.860 1.00 97.31 93 TYR A C 1
ATOM 726 O O . TYR A 1 93 ? -1.760 -3.863 -8.270 1.00 97.31 93 TYR A O 1
ATOM 734 N N . ALA A 1 94 ? 0.205 -2.805 -8.173 1.00 97.38 94 ALA A N 1
ATOM 735 C CA . ALA A 1 94 ? -0.243 -1.693 -8.999 1.00 97.38 94 ALA A CA 1
ATOM 736 C C . ALA A 1 94 ? -0.510 -2.106 -10.461 1.00 97.38 94 ALA A C 1
ATOM 738 O O . ALA A 1 94 ? -1.451 -1.585 -11.066 1.00 97.38 94 ALA A O 1
ATOM 739 N N . LEU A 1 95 ? 0.248 -3.067 -11.004 1.00 97.06 95 LEU A N 1
ATOM 740 C CA . LEU A 1 95 ? -0.028 -3.703 -12.301 1.00 97.06 95 LEU A CA 1
ATOM 741 C C . LEU A 1 95 ? -1.363 -4.464 -12.277 1.00 97.06 95 LEU A C 1
ATOM 743 O O . LEU A 1 95 ? -2.223 -4.232 -13.128 1.00 97.06 95 LEU A O 1
ATOM 747 N N . LYS A 1 96 ? -1.577 -5.312 -11.263 1.00 97.25 96 LYS A N 1
ATOM 748 C CA . LYS A 1 96 ? -2.789 -6.130 -11.074 1.00 97.25 96 LYS A CA 1
ATOM 749 C C . LYS A 1 96 ? -4.061 -5.288 -11.057 1.00 97.25 96 LYS A C 1
ATOM 751 O O . LYS A 1 96 ? -5.091 -5.691 -11.592 1.00 97.25 96 LYS A O 1
ATOM 756 N N . HIS A 1 97 ? -3.980 -4.109 -10.449 1.00 97.50 97 HIS A N 1
ATOM 757 C CA . HIS A 1 97 ? -5.092 -3.171 -10.322 1.00 97.50 97 HIS A CA 1
ATOM 758 C C . HIS A 1 97 ? -5.147 -2.118 -11.444 1.00 97.50 97 HIS A C 1
ATOM 760 O O . HIS A 1 97 ? -5.957 -1.193 -11.376 1.00 97.50 97 HIS A O 1
ATOM 766 N N . GLY A 1 98 ? -4.311 -2.245 -12.480 1.00 95.44 98 GLY A N 1
ATOM 767 C CA . GLY A 1 98 ? -4.329 -1.380 -13.662 1.00 95.44 98 GLY A CA 1
ATOM 768 C C . GLY A 1 98 ? -3.894 0.063 -13.402 1.00 95.44 98 GLY A C 1
ATOM 769 O O . GLY A 1 98 ? -4.182 0.941 -14.215 1.00 95.44 98 GLY A O 1
ATOM 770 N N . LYS A 1 99 ? -3.227 0.328 -12.272 1.00 96.50 99 LYS A N 1
ATOM 771 C CA . LYS A 1 99 ? -2.668 1.647 -11.953 1.00 96.50 99 LYS A CA 1
ATOM 772 C C . LYS A 1 99 ? -1.338 1.888 -12.666 1.00 96.50 99 LYS A C 1
ATOM 774 O O . LYS A 1 99 ? -1.027 3.031 -12.983 1.00 96.50 99 LYS A O 1
ATOM 779 N N . VAL A 1 100 ? -0.593 0.813 -12.911 1.00 95.44 100 VAL A N 1
ATOM 780 C CA . VAL A 1 100 ? 0.600 0.773 -13.761 1.00 95.44 100 VAL A CA 1
ATOM 781 C C . VAL A 1 100 ? 0.242 -0.002 -15.024 1.00 95.44 100 VAL A C 1
ATOM 783 O O . VAL A 1 100 ? -0.411 -1.044 -14.953 1.00 95.44 100 VAL A O 1
ATOM 786 N N . HIS A 1 101 ? 0.653 0.505 -16.184 1.00 92.56 101 HIS A N 1
ATOM 787 C CA . HIS A 1 101 ? 0.365 -0.123 -17.469 1.00 92.56 101 HIS A CA 1
ATOM 788 C C . HIS A 1 101 ? 1.583 -0.916 -17.961 1.00 92.56 101 HIS A C 1
ATOM 790 O O . HIS A 1 101 ? 2.632 -0.310 -18.176 1.00 92.56 101 HIS A O 1
ATOM 796 N N . PRO A 1 102 ? 1.460 -2.237 -18.206 1.00 91.75 102 PRO A N 1
ATOM 797 C CA . PRO A 1 102 ? 2.573 -3.068 -18.673 1.00 91.75 102 PRO A CA 1
ATOM 798 C C . PRO A 1 102 ? 3.248 -2.554 -19.951 1.00 91.75 102 PRO A C 1
ATOM 800 O O . PRO A 1 102 ? 4.446 -2.723 -20.123 1.00 91.75 102 PRO A O 1
ATOM 803 N N . ALA A 1 103 ? 2.486 -1.902 -20.838 1.00 91.38 103 ALA A N 1
ATOM 804 C CA . ALA A 1 103 ? 2.995 -1.351 -22.095 1.00 91.38 103 ALA A CA 1
ATOM 805 C C . ALA A 1 103 ? 4.036 -0.232 -21.906 1.00 91.38 103 ALA A C 1
ATOM 807 O O . ALA A 1 103 ? 4.830 0.016 -22.810 1.00 91.38 103 ALA A O 1
ATOM 808 N N . ASP A 1 104 ? 4.037 0.418 -20.741 1.00 90.06 104 ASP A N 1
ATOM 809 C CA . ASP A 1 104 ? 4.956 1.504 -20.399 1.00 90.06 104 ASP A CA 1
ATOM 810 C C . ASP A 1 104 ? 6.161 1.010 -19.578 1.00 90.06 104 ASP A C 1
ATOM 812 O O . ASP A 1 104 ? 6.945 1.819 -19.083 1.00 90.06 104 ASP A O 1
ATOM 816 N N . VAL A 1 105 ? 6.295 -0.305 -19.375 1.00 90.62 105 VAL A N 1
ATOM 817 C CA . VAL A 1 105 ? 7.321 -0.901 -18.514 1.00 90.62 105 VAL A CA 1
ATOM 818 C C . VAL A 1 105 ? 8.263 -1.763 -19.344 1.00 90.62 105 VAL A C 1
ATOM 820 O O . VAL A 1 105 ? 7.839 -2.642 -20.089 1.00 90.62 105 VAL A O 1
ATOM 823 N N . THR A 1 106 ? 9.563 -1.518 -19.190 1.00 92.06 106 THR A N 1
ATOM 824 C CA . THR A 1 106 ? 10.617 -2.376 -19.742 1.00 92.06 106 THR A CA 1
ATOM 825 C C . THR A 1 106 ? 11.154 -3.295 -18.650 1.00 92.06 106 THR A C 1
ATOM 827 O O . THR A 1 106 ? 11.498 -2.824 -17.568 1.00 92.06 106 THR A O 1
ATOM 830 N N . PHE A 1 107 ? 11.250 -4.587 -18.957 1.00 91.06 107 PHE A N 1
ATOM 831 C CA . PHE A 1 107 ? 11.777 -5.641 -18.088 1.00 91.06 107 PHE A CA 1
ATOM 832 C C . PHE A 1 107 ? 13.111 -6.157 -18.662 1.00 91.06 107 PHE A C 1
ATOM 834 O O . PHE A 1 107 ? 13.230 -6.253 -19.886 1.00 91.06 107 PHE A O 1
ATOM 841 N N . ASP A 1 108 ? 14.109 -6.458 -17.821 1.00 82.56 108 ASP A N 1
ATOM 842 C CA . ASP A 1 108 ? 15.494 -6.730 -18.272 1.00 82.56 108 ASP A CA 1
ATOM 843 C C . ASP A 1 108 ? 15.864 -8.223 -18.213 1.00 82.56 108 ASP A C 1
ATOM 845 O O . ASP A 1 108 ? 16.508 -8.748 -19.122 1.00 82.56 108 ASP A O 1
ATOM 849 N N . HIS A 1 109 ? 15.385 -8.965 -17.206 1.00 83.75 109 HIS A N 1
ATOM 850 C CA . HIS A 1 109 ? 15.838 -10.340 -16.942 1.00 83.75 109 HIS A CA 1
ATOM 851 C C . HIS A 1 109 ? 14.906 -11.443 -17.470 1.00 83.75 109 HIS A C 1
ATOM 853 O O . HIS A 1 109 ? 14.902 -12.564 -16.963 1.00 83.75 109 HIS A O 1
ATOM 859 N N . GLY A 1 110 ? 14.121 -11.148 -18.511 1.00 82.44 110 GLY A N 1
ATOM 860 C CA 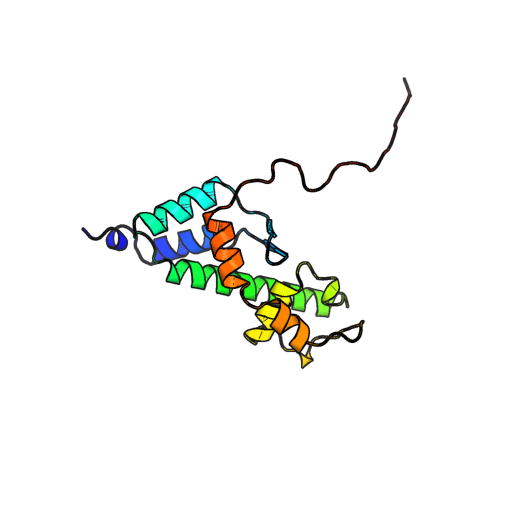. GLY A 1 110 ? 13.134 -12.085 -19.074 1.00 82.44 110 GLY A CA 1
ATOM 861 C C . GLY A 1 110 ? 11.873 -12.253 -18.222 1.00 82.44 110 GLY A C 1
ATOM 862 O O . GLY A 1 110 ? 11.031 -13.090 -18.534 1.00 82.44 110 GLY A O 1
ATOM 863 N N . GLU A 1 111 ? 11.762 -11.445 -17.177 1.00 88.75 111 GLU A N 1
ATOM 864 C CA . GLU A 1 111 ? 10.600 -11.323 -16.313 1.00 88.75 111 GLU A CA 1
ATOM 865 C C . GLU A 1 111 ? 9.413 -10.651 -17.026 1.00 88.75 111 GLU A C 1
ATOM 867 O O . GLU A 1 111 ? 9.568 -9.896 -17.994 1.00 88.75 111 GLU A O 1
ATOM 872 N N . THR A 1 112 ? 8.209 -10.944 -16.549 1.00 91.88 112 THR A N 1
ATOM 873 C CA . THR A 1 112 ? 6.942 -10.544 -17.169 1.00 91.88 112 THR A CA 1
ATOM 874 C C . THR A 1 112 ? 6.047 -9.795 -16.193 1.00 91.88 112 THR A C 1
ATOM 876 O O . THR A 1 112 ? 6.116 -9.976 -14.978 1.00 91.88 112 THR A O 1
ATOM 879 N N . ALA A 1 113 ? 5.132 -8.980 -16.721 1.00 94.00 113 ALA A N 1
ATOM 880 C CA . ALA A 1 113 ? 4.131 -8.322 -15.888 1.00 94.00 113 ALA A CA 1
ATOM 881 C C . ALA A 1 113 ? 3.261 -9.341 -15.127 1.00 94.00 113 ALA A C 1
ATOM 883 O O . ALA A 1 113 ? 2.892 -9.086 -13.981 1.00 94.00 113 ALA A O 1
ATOM 884 N N . GLU A 1 114 ? 2.956 -10.496 -15.730 1.00 94.94 114 GLU A N 1
ATOM 885 C CA . GLU A 1 114 ? 2.214 -11.573 -15.074 1.00 94.94 114 GLU A CA 1
ATOM 886 C C . GLU A 1 114 ? 2.939 -12.139 -13.844 1.00 94.94 114 GLU A C 1
ATOM 888 O O . GLU A 1 114 ? 2.285 -12.396 -12.834 1.00 94.94 114 GLU A O 1
ATOM 893 N N . GLU A 1 115 ? 4.264 -12.301 -13.888 1.00 94.25 115 GLU A N 1
ATOM 894 C CA . GLU A 1 115 ? 5.045 -12.778 -12.736 1.00 94.25 115 GLU A CA 1
ATOM 895 C C . GLU A 1 115 ? 4.968 -11.797 -11.565 1.00 94.25 115 GLU A C 1
ATOM 897 O O . GLU A 1 115 ? 4.648 -12.204 -10.450 1.00 94.25 115 GLU A O 1
ATOM 902 N N . TYR A 1 116 ? 5.128 -10.497 -11.822 1.00 94.44 116 TYR A N 1
ATOM 903 C CA . TYR A 1 116 ? 4.970 -9.464 -10.792 1.00 94.44 116 TYR A CA 1
ATOM 904 C C . TYR A 1 116 ? 3.552 -9.461 -10.205 1.00 94.44 116 TYR A C 1
ATOM 906 O O . TYR A 1 116 ? 3.367 -9.347 -8.992 1.00 94.44 116 TYR A O 1
ATOM 914 N N . ILE A 1 117 ? 2.526 -9.605 -11.051 1.00 95.94 117 ILE A N 1
ATOM 915 C CA . ILE A 1 117 ? 1.131 -9.690 -10.599 1.00 95.94 117 ILE A CA 1
ATOM 916 C C . ILE A 1 117 ? 0.940 -10.885 -9.658 1.00 95.94 117 ILE A C 1
ATOM 918 O O . ILE A 1 117 ? 0.312 -10.722 -8.611 1.00 95.94 117 ILE A O 1
ATOM 922 N N . LEU A 1 118 ? 1.498 -12.051 -9.993 1.00 95.31 118 LEU A N 1
ATOM 923 C CA . LEU A 1 118 ? 1.440 -13.243 -9.144 1.00 95.31 118 LEU A CA 1
ATOM 924 C C . LEU A 1 118 ? 2.189 -13.044 -7.818 1.00 95.31 118 LEU A C 1
ATOM 926 O O . LEU A 1 118 ? 1.685 -13.447 -6.772 1.00 95.31 118 LEU A O 1
ATOM 930 N N . GLU A 1 119 ? 3.344 -12.376 -7.828 1.00 92.12 119 GLU A N 1
ATOM 931 C CA . GLU A 1 119 ? 4.095 -12.045 -6.606 1.00 92.12 119 GLU A CA 1
ATOM 932 C C . GLU A 1 119 ? 3.318 -11.125 -5.649 1.00 92.12 119 GLU A C 1
ATOM 934 O O . GLU A 1 119 ? 3.563 -11.129 -4.442 1.00 92.12 119 GLU A O 1
ATOM 939 N N . SER A 1 120 ? 2.352 -10.359 -6.161 1.00 94.88 120 SER A N 1
ATOM 940 C CA . SER A 1 120 ? 1.522 -9.451 -5.359 1.00 94.88 120 SER A CA 1
ATOM 941 C C . SER A 1 120 ? 0.331 -10.114 -4.655 1.00 94.88 120 SER A C 1
ATOM 943 O O . SER A 1 120 ? -0.401 -9.450 -3.909 1.00 94.88 120 SER A O 1
ATOM 945 N N . ASP A 1 121 ? 0.089 -11.405 -4.887 1.00 93.88 121 ASP A N 1
ATOM 946 C CA . ASP A 1 121 ? -1.050 -12.102 -4.296 1.00 93.88 121 ASP A CA 1
ATOM 947 C C . ASP A 1 121 ? -0.956 -12.152 -2.762 1.00 93.88 121 ASP A C 1
ATOM 949 O O . ASP A 1 121 ? 0.049 -12.544 -2.173 1.00 93.88 121 ASP A O 1
ATOM 953 N N . GLY A 1 122 ? -2.038 -11.735 -2.097 1.00 94.94 122 GLY A N 1
ATOM 954 C CA . GLY A 1 122 ? -2.103 -11.646 -0.636 1.00 94.94 122 GLY A CA 1
ATOM 955 C C . GLY A 1 122 ? -1.371 -10.442 -0.030 1.00 94.94 122 GLY A C 1
ATOM 956 O O . GLY A 1 122 ? -1.285 -10.343 1.196 1.00 94.94 122 GLY A O 1
ATOM 957 N N . LEU A 1 123 ? -0.830 -9.526 -0.847 1.00 96.00 123 LEU A N 1
ATOM 958 C CA . LEU A 1 123 ? -0.070 -8.376 -0.347 1.00 96.00 123 LEU A CA 1
ATOM 959 C C . LEU A 1 123 ? -0.910 -7.469 0.558 1.00 96.00 123 LEU A C 1
ATOM 961 O O . LEU A 1 123 ? -0.426 -7.023 1.596 1.00 96.00 123 LEU A O 1
ATOM 965 N N . LEU A 1 124 ? -2.157 -7.185 0.173 1.00 96.50 124 LEU A N 1
ATOM 966 C CA . LEU A 1 124 ? -3.030 -6.290 0.933 1.00 96.50 124 LEU A CA 1
ATOM 967 C C . LEU A 1 124 ? -3.281 -6.839 2.340 1.00 96.50 124 LEU A C 1
ATOM 969 O O . LEU A 1 124 ? -3.125 -6.113 3.319 1.00 96.50 124 LEU A O 1
ATOM 973 N N . GLU A 1 125 ? -3.625 -8.120 2.432 1.00 95.62 125 GLU A N 1
ATOM 974 C CA . GLU A 1 125 ? -3.857 -8.834 3.684 1.00 95.62 125 GLU A CA 1
ATOM 975 C C . GLU A 1 125 ? -2.582 -8.871 4.532 1.00 95.62 125 GLU A C 1
ATOM 977 O O . GLU A 1 125 ? -2.609 -8.526 5.712 1.00 95.62 125 GLU A O 1
ATOM 982 N N . ALA A 1 126 ? -1.439 -9.189 3.918 1.00 94.94 126 ALA A N 1
ATOM 983 C CA . ALA A 1 126 ? -0.158 -9.231 4.614 1.00 94.94 126 ALA A CA 1
ATOM 984 C C . ALA A 1 126 ? 0.250 -7.863 5.181 1.00 94.94 126 ALA A C 1
ATOM 986 O O . ALA A 1 126 ? 0.773 -7.788 6.296 1.00 94.94 126 ALA A O 1
ATOM 987 N N . VAL A 1 127 ? 0.032 -6.776 4.435 1.00 95.25 127 VAL A N 1
ATOM 988 C CA . VAL A 1 127 ? 0.317 -5.410 4.898 1.00 95.25 127 VAL A CA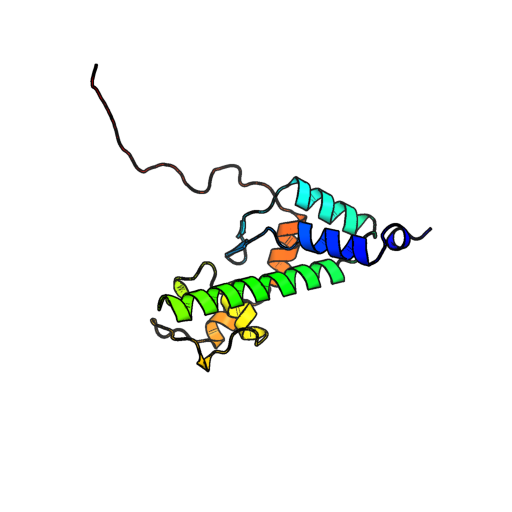 1
ATOM 989 C C . VAL A 1 127 ? -0.661 -5.009 5.995 1.00 95.25 127 VAL A C 1
ATOM 991 O O . VAL A 1 127 ? -0.232 -4.478 7.017 1.00 95.25 127 VAL A O 1
ATOM 994 N N . PHE A 1 128 ? -1.950 -5.303 5.828 1.00 95.75 128 PHE A N 1
ATOM 995 C CA . PHE A 1 128 ? -2.971 -5.046 6.841 1.00 95.75 128 PHE A CA 1
ATOM 996 C C . PHE A 1 128 ? -2.601 -5.693 8.181 1.00 95.75 128 PHE A C 1
ATOM 998 O O . PHE A 1 128 ? -2.527 -5.005 9.204 1.00 95.75 128 PHE A O 1
ATOM 1005 N N . ASP A 1 129 ? -2.267 -6.983 8.168 1.00 94.62 129 ASP A N 1
ATOM 1006 C CA . ASP A 1 129 ? -1.871 -7.719 9.368 1.00 94.62 129 ASP A CA 1
ATOM 1007 C C . ASP A 1 129 ? -0.599 -7.138 9.996 1.00 94.62 129 ASP A C 1
ATOM 1009 O O . ASP A 1 129 ? -0.505 -6.994 11.221 1.00 94.62 129 ASP A O 1
ATOM 1013 N N . GLN A 1 130 ? 0.374 -6.741 9.172 1.00 93.38 130 GLN A N 1
ATOM 1014 C CA . GLN A 1 130 ? 1.598 -6.103 9.650 1.00 93.38 130 GLN A CA 1
ATOM 1015 C C . GLN A 1 130 ? 1.328 -4.761 10.318 1.00 93.38 130 GLN A C 1
ATOM 1017 O O . GLN A 1 130 ? 1.911 -4.501 11.365 1.00 93.38 130 GLN A O 1
ATOM 1022 N N . LEU A 1 131 ? 0.442 -3.919 9.780 1.00 93.94 131 LEU A N 1
ATOM 1023 C CA . LEU A 1 131 ? 0.113 -2.635 10.405 1.00 93.94 131 LEU A CA 1
ATOM 1024 C C . LEU A 1 131 ? -0.575 -2.822 11.763 1.00 93.94 131 LEU A C 1
ATOM 1026 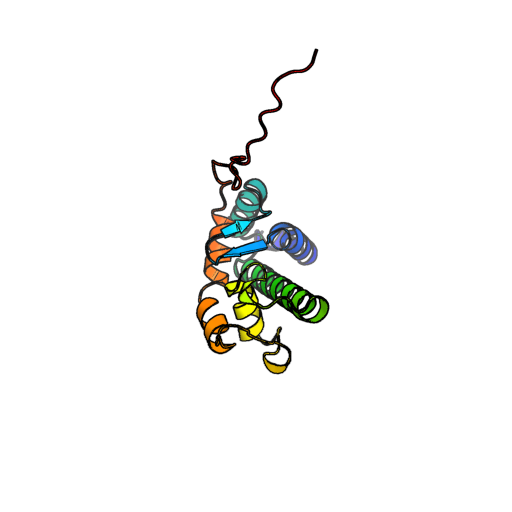O O . LEU A 1 131 ? -0.296 -2.060 12.688 1.00 93.94 131 LEU A O 1
ATOM 1030 N N . LEU A 1 132 ? -1.407 -3.853 11.932 1.00 94.00 132 LEU A N 1
ATOM 1031 C CA . LEU A 1 132 ? -2.075 -4.156 13.210 1.00 94.00 132 LEU A CA 1
ATOM 1032 C C . LEU A 1 132 ? -1.196 -4.874 14.237 1.00 94.00 132 LEU A C 1
ATOM 1034 O O . LEU A 1 132 ? -1.515 -4.878 15.430 1.00 94.00 132 LEU A O 1
ATOM 1038 N N . SER A 1 133 ? -0.112 -5.502 13.792 1.00 91.12 133 SER A N 1
ATOM 1039 C CA . SER A 1 133 ? 0.802 -6.265 14.649 1.00 91.12 133 SER A CA 1
ATOM 1040 C C . SER A 1 133 ? 2.217 -5.686 14.688 1.00 91.12 133 SER A C 1
ATOM 1042 O O . SER A 1 133 ? 3.127 -6.326 15.225 1.00 91.12 133 SER A O 1
ATOM 1044 N N . TYR A 1 134 ? 2.402 -4.475 14.152 1.00 87.88 134 TYR A N 1
ATOM 1045 C CA . TYR A 1 134 ? 3.712 -3.880 13.943 1.00 87.88 134 TYR A CA 1
ATOM 1046 C C . TYR A 1 134 ? 4.484 -3.756 15.253 1.00 87.88 134 TYR A C 1
ATOM 1048 O O . TYR A 1 134 ? 4.029 -3.171 16.241 1.00 87.88 134 TYR A O 1
ATOM 1056 N N . LYS A 1 135 ? 5.707 -4.276 15.220 1.00 81.44 135 LYS A N 1
ATOM 1057 C CA . LYS A 1 135 ? 6.716 -4.112 16.260 1.00 81.44 135 LYS A CA 1
ATOM 1058 C C . LYS A 1 135 ? 7.981 -3.621 15.597 1.00 81.44 135 LYS A C 1
ATOM 1060 O O . LYS A 1 135 ? 8.366 -4.147 14.550 1.00 81.44 135 LYS A O 1
ATOM 1065 N N . ARG A 1 136 ? 8.642 -2.634 16.201 1.00 73.31 136 ARG A N 1
ATOM 1066 C CA . ARG A 1 136 ? 9.938 -2.191 15.694 1.00 73.31 136 ARG A CA 1
ATOM 1067 C 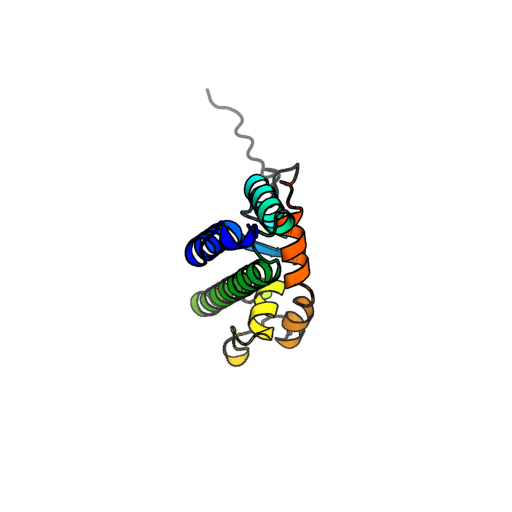C . ARG A 1 136 ? 10.898 -3.394 15.736 1.00 73.31 136 ARG A C 1
ATOM 1069 O O . ARG A 1 136 ? 10.991 -4.042 16.781 1.00 73.31 136 ARG A O 1
ATOM 1076 N N . PRO A 1 137 ? 11.621 -3.702 14.644 1.00 66.38 137 PRO A N 1
ATOM 1077 C CA . PRO A 1 137 ? 12.653 -4.731 14.674 1.00 66.38 137 PRO A CA 1
ATOM 1078 C C . PRO A 1 137 ? 13.673 -4.422 15.777 1.00 66.38 137 PRO A C 1
ATOM 1080 O O . PRO A 1 137 ? 14.114 -3.280 15.911 1.00 66.38 137 PRO A O 1
ATOM 1083 N N . ALA A 1 138 ? 14.032 -5.429 16.578 1.00 61.03 138 ALA A N 1
ATOM 1084 C CA . ALA A 1 138 ? 14.943 -5.262 17.714 1.00 61.03 138 ALA A CA 1
ATOM 1085 C C . ALA A 1 138 ? 16.368 -4.847 17.295 1.00 61.03 138 ALA A C 1
ATOM 1087 O O . ALA A 1 138 ? 17.100 -4.280 18.103 1.00 61.03 138 ALA A O 1
ATOM 1088 N N . GLU A 1 139 ? 16.746 -5.087 16.036 1.00 55.88 139 GLU A N 1
ATOM 1089 C CA . GLU A 1 139 ? 18.034 -4.690 15.471 1.00 55.88 139 GLU A CA 1
ATOM 1090 C C . GLU A 1 139 ? 17.850 -3.693 14.315 1.00 55.88 139 GLU A C 1
ATOM 1092 O O . GLU A 1 139 ? 16.931 -3.848 13.503 1.00 55.88 139 GLU A O 1
ATOM 1097 N N . PRO A 1 140 ? 18.712 -2.665 14.204 1.00 52.91 140 PRO A N 1
ATOM 1098 C CA . PRO A 1 140 ? 18.718 -1.789 13.043 1.00 52.91 140 PRO A CA 1
ATOM 1099 C C . PRO A 1 140 ? 19.061 -2.597 11.785 1.00 52.91 140 PRO A C 1
ATOM 1101 O O . PRO A 1 140 ? 20.044 -3.333 11.754 1.00 52.91 140 PRO A O 1
ATOM 1104 N N . LEU A 1 141 ? 18.270 -2.403 10.725 1.00 54.28 141 LEU A N 1
ATOM 1105 C CA . LEU A 1 141 ? 18.372 -3.101 9.431 1.00 54.28 141 LEU A CA 1
ATOM 1106 C C . LEU A 1 141 ? 19.720 -2.910 8.711 1.00 54.28 141 LEU A C 1
ATOM 1108 O O . LEU A 1 141 ? 20.021 -3.623 7.760 1.00 54.28 141 LEU A O 1
ATOM 1112 N N . PHE A 1 142 ? 20.554 -1.989 9.197 1.00 48.91 142 PHE A N 1
ATOM 1113 C CA . PHE A 1 142 ? 21.935 -1.826 8.777 1.00 48.91 142 PHE A CA 1
ATOM 1114 C C . PHE A 1 142 ? 22.852 -2.020 9.982 1.00 48.91 142 PHE A C 1
ATOM 1116 O O . PHE A 1 142 ? 23.046 -1.118 10.799 1.00 48.91 142 PHE A O 1
ATOM 1123 N N . SER A 1 143 ? 23.468 -3.198 10.070 1.00 42.03 143 SER A N 1
ATOM 1124 C CA . SER A 1 143 ? 24.732 -3.318 10.784 1.00 42.03 143 SER A CA 1
ATOM 1125 C C . SER A 1 143 ? 25.737 -2.448 10.036 1.00 42.03 143 SER A C 1
ATOM 1127 O O . SER A 1 143 ? 26.047 -2.711 8.875 1.00 42.03 143 SER A O 1
ATOM 1129 N N . SER A 1 144 ? 26.256 -1.412 10.685 1.00 43.59 144 SER A N 1
ATOM 1130 C CA . SER A 1 144 ? 27.438 -0.674 10.248 1.00 43.59 144 SER A CA 1
ATOM 1131 C C . SER A 1 144 ? 28.683 -1.573 10.314 1.00 43.59 144 SER A C 1
ATOM 1133 O O . SER A 1 144 ? 29.647 -1.303 11.021 1.00 43.59 144 SER A O 1
ATOM 1135 N N . LYS A 1 145 ? 28.694 -2.666 9.549 1.00 45.03 145 LYS A N 1
ATOM 1136 C CA . LYS A 1 145 ? 29.900 -3.408 9.175 1.00 45.03 145 LYS A CA 1
ATOM 1137 C C . LYS A 1 145 ? 30.419 -2.867 7.844 1.00 45.03 145 LYS A C 1
ATOM 1139 O O . LYS A 1 145 ? 30.595 -3.588 6.875 1.00 45.03 145 LYS A O 1
ATOM 1144 N N . GLY A 1 146 ? 30.660 -1.561 7.828 1.00 39.56 146 GLY A N 1
ATOM 1145 C CA . GLY A 1 146 ? 31.515 -0.882 6.865 1.00 39.56 146 GLY A CA 1
ATOM 1146 C C . GLY A 1 146 ? 32.610 -0.209 7.673 1.00 39.56 146 GLY A C 1
ATOM 1147 O O . GLY A 1 146 ? 32.416 0.887 8.188 1.00 39.56 146 GLY A O 1
ATOM 1148 N N . GLY A 1 147 ? 33.712 -0.925 7.891 1.00 47.56 147 GLY A N 1
ATOM 1149 C CA . GLY A 1 147 ? 34.836 -0.416 8.655 1.00 47.56 147 GLY A CA 1
ATOM 1150 C C . GLY A 1 147 ? 35.439 0.820 7.997 1.00 47.56 147 GLY A C 1
ATOM 1151 O O . GLY A 1 147 ? 35.807 0.791 6.829 1.00 47.56 147 GLY A O 1
ATOM 1152 N N . VAL A 1 148 ? 35.627 1.866 8.792 1.00 38.12 148 VAL A N 1
ATOM 1153 C CA . VAL A 1 148 ? 36.817 2.703 8.684 1.00 38.12 148 VAL A CA 1
ATOM 1154 C C . VAL A 1 148 ? 37.378 2.815 10.092 1.00 38.12 148 VAL A C 1
ATOM 1156 O O . VAL A 1 148 ? 36.882 3.562 10.932 1.00 38.12 148 VAL A O 1
ATOM 1159 N N . CYS A 1 149 ? 38.419 2.029 10.355 1.00 41.12 149 CYS A N 1
ATOM 1160 C CA . CYS A 1 149 ? 39.387 2.368 11.380 1.00 41.12 149 CYS A CA 1
ATOM 1161 C C . CYS A 1 149 ? 39.978 3.733 11.008 1.00 41.12 149 CYS A C 1
ATOM 1163 O O . CYS A 1 149 ? 40.841 3.801 10.139 1.00 41.12 149 CYS A O 1
ATOM 1165 N N . CYS A 1 150 ? 39.542 4.811 11.655 1.00 36.53 150 CYS A N 1
ATOM 1166 C CA . CYS A 1 150 ? 40.394 5.985 11.799 1.00 36.53 150 CYS A CA 1
ATOM 1167 C C . CYS A 1 150 ? 41.095 5.853 13.149 1.00 36.53 150 CYS A C 1
ATOM 1169 O O . CYS A 1 150 ? 40.653 6.367 14.175 1.00 36.53 150 CYS A O 1
ATOM 1171 N N . GLY A 1 151 ? 42.151 5.041 13.144 1.00 40.16 151 GLY A N 1
ATOM 1172 C CA . GLY A 1 151 ? 43.191 5.139 14.148 1.00 40.16 151 GLY A CA 1
ATOM 1173 C C . GLY A 1 151 ? 44.003 6.402 13.886 1.00 40.16 151 GLY A C 1
ATOM 1174 O O . GLY A 1 151 ? 44.336 6.691 12.741 1.00 40.16 151 GLY A O 1
ATOM 1175 N N . THR A 1 152 ? 44.346 7.088 14.977 1.00 46.66 152 THR A N 1
ATOM 1176 C CA . THR A 1 152 ? 45.446 8.056 15.108 1.00 46.66 152 THR A CA 1
ATOM 1177 C C . THR A 1 152 ? 45.443 9.260 14.165 1.00 46.66 152 THR A C 1
ATOM 1179 O O . THR A 1 152 ? 45.843 9.155 13.015 1.00 46.66 152 THR A O 1
ATOM 1182 N N . CYS A 1 153 ? 45.182 10.440 14.728 1.00 37.91 153 CYS A N 1
ATOM 1183 C CA . CYS A 1 153 ? 46.222 11.462 14.871 1.00 37.91 153 CYS A CA 1
ATOM 1184 C C . CYS A 1 153 ? 45.806 12.493 15.936 1.00 37.91 153 CYS A C 1
ATOM 1186 O O . CYS A 1 153 ? 44.648 12.889 15.984 1.00 37.91 153 CYS A O 1
ATOM 1188 N N . CYS A 1 154 ? 46.794 12.798 16.782 1.00 42.22 154 CYS A N 1
ATOM 1189 C CA . CYS A 1 154 ? 46.927 13.752 17.888 1.00 42.22 154 CYS A CA 1
ATOM 1190 C C . CYS A 1 154 ? 45.869 14.846 18.077 1.00 42.22 154 CYS A C 1
ATOM 1192 O O . CYS A 1 154 ? 45.574 15.566 17.100 1.00 42.22 154 CYS A O 1
#

Radius of gyration: 19.13 Å; chains: 1; bounding box: 71×27×43 Å

Foldseek 3Di:
DQLLVVDDPVRQVVLLCVLQQQWDAQELQDIPRHDPVSLVVVLCCPVSVNDPLVVNLVSNLVNLLVLLLVQLVVCLPPVDACVRRRYLLSVLSNLLVVSDPQVSHDHDPPDGSVVSVVSNPCSSVSVSVCSNVPDDPPDDPDDPPPDDPPDDDD

Secondary structure (DSSP, 8-state):
--GGGTS-HHHHHHHHHHHHHS-EEEETTEEES--HHHHHHHHHHHHTTSS-HHHHHHHHHHHHHHHHHHHHHHHHHH---GGGSS-HHHHHHHHHTTSS-GGG---SSS--HHHHHHHTTTHHHHHHHHHHH----SS-S-------------